Protei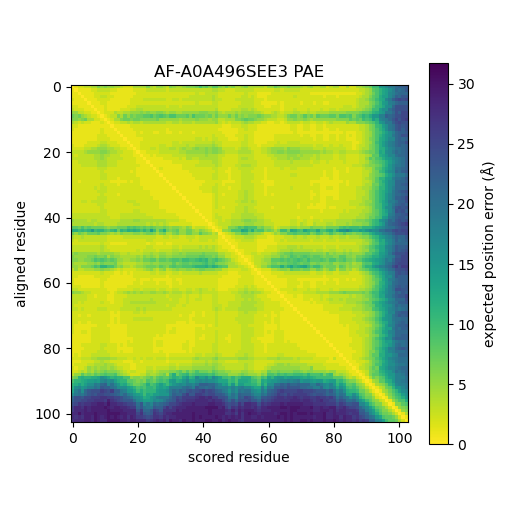n AF-A0A496SEE3-F1 (afdb_monomer)

Radius of gyration: 16.01 Å; Cα contacts (8 Å, |Δi|>4): 148; chains: 1; bounding box: 30×33×59 Å

Structure (mmCIF, N/CA/C/O backbone):
data_AF-A0A496SEE3-F1
#
_entry.id   AF-A0A496SEE3-F1
#
loop_
_atom_site.group_PDB
_atom_site.id
_atom_site.type_symbol
_atom_site.label_atom_id
_atom_site.label_alt_id
_atom_site.label_comp_id
_atom_site.label_asym_id
_atom_site.label_entity_id
_atom_site.label_seq_id
_atom_site.pdbx_PDB_ins_code
_atom_site.Cartn_x
_atom_site.Cartn_y
_atom_site.Cartn_z
_atom_site.occupancy
_atom_site.B_iso_or_equiv
_atom_site.auth_seq_id
_atom_site.auth_comp_id
_atom_site.auth_asym_id
_atom_site.auth_atom_id
_atom_site.pdbx_PDB_model_num
ATOM 1 N N . MET A 1 1 ? 10.789 -4.575 -0.678 1.00 94.12 1 MET A N 1
ATOM 2 C CA . MET A 1 1 ? 10.338 -3.196 -0.958 1.00 94.12 1 MET A CA 1
ATOM 3 C C . MET A 1 1 ? 9.890 -2.642 0.372 1.00 94.12 1 MET A C 1
ATOM 5 O O . MET A 1 1 ? 9.502 -3.423 1.236 1.00 94.12 1 MET A O 1
ATOM 9 N N . ARG A 1 2 ? 9.992 -1.334 0.580 1.00 96.50 2 ARG A N 1
ATOM 10 C CA . ARG A 1 2 ? 9.563 -0.688 1.822 1.00 96.50 2 ARG A CA 1
ATOM 11 C C . ARG A 1 2 ? 8.631 0.469 1.529 1.00 96.50 2 ARG A C 1
ATOM 13 O O . ARG A 1 2 ? 8.783 1.143 0.514 1.00 96.50 2 ARG A O 1
ATOM 20 N N . ILE A 1 3 ? 7.709 0.705 2.456 1.00 97.19 3 ILE A N 1
ATOM 21 C CA . ILE A 1 3 ? 6.911 1.926 2.504 1.00 97.19 3 ILE A CA 1
ATOM 22 C C . ILE A 1 3 ? 7.745 2.976 3.236 1.00 97.19 3 ILE A C 1
ATOM 24 O O . ILE A 1 3 ? 8.091 2.804 4.404 1.00 97.19 3 ILE A O 1
ATOM 28 N N . LEU A 1 4 ? 8.110 4.035 2.525 1.00 96.19 4 LEU A N 1
ATOM 29 C CA . LEU A 1 4 ? 8.913 5.138 3.041 1.00 96.19 4 LEU A CA 1
ATOM 30 C C . LEU A 1 4 ? 8.048 6.147 3.794 1.00 96.19 4 LEU A C 1
ATOM 32 O O . LEU A 1 4 ? 8.448 6.662 4.834 1.00 96.19 4 LEU A O 1
ATOM 36 N N . GLU A 1 5 ? 6.859 6.417 3.265 1.00 95.75 5 GLU A N 1
ATOM 37 C CA . GLU A 1 5 ? 5.976 7.466 3.756 1.00 95.75 5 GLU A CA 1
ATOM 38 C C . GLU A 1 5 ? 4.515 7.121 3.447 1.00 95.75 5 GLU A C 1
ATOM 40 O O . GLU A 1 5 ? 4.216 6.406 2.486 1.00 95.75 5 GLU A O 1
ATOM 45 N N . VAL A 1 6 ? 3.606 7.645 4.269 1.00 97.19 6 VAL A N 1
ATOM 46 C CA . VAL A 1 6 ? 2.163 7.601 4.033 1.00 97.19 6 VAL A CA 1
ATOM 47 C C . VAL A 1 6 ? 1.653 9.035 3.970 1.00 97.19 6 VAL A C 1
ATOM 49 O O . VAL A 1 6 ? 1.877 9.795 4.910 1.00 97.19 6 VAL A O 1
ATOM 52 N N . LYS A 1 7 ? 0.985 9.405 2.876 1.00 95.75 7 LYS A N 1
ATOM 53 C CA . LYS A 1 7 ? 0.382 10.732 2.692 1.00 95.75 7 LYS A CA 1
ATOM 54 C C . LYS A 1 7 ? -1.121 10.613 2.518 1.00 95.75 7 LYS A C 1
ATOM 56 O O . LYS A 1 7 ? -1.589 9.916 1.622 1.00 95.75 7 LYS A O 1
ATOM 61 N N . GLU A 1 8 ? -1.869 11.324 3.345 1.00 96.06 8 GLU A N 1
ATOM 62 C CA . GLU A 1 8 ? -3.295 11.547 3.128 1.00 96.06 8 GLU A CA 1
ATOM 63 C C . GLU A 1 8 ? -3.468 12.717 2.158 1.00 96.06 8 GLU A C 1
ATOM 65 O O . GLU A 1 8 ? -2.878 13.784 2.333 1.00 96.06 8 GLU A O 1
ATOM 70 N N . MET A 1 9 ? -4.246 12.494 1.107 1.00 92.88 9 MET A N 1
ATOM 71 C CA . MET A 1 9 ? -4.624 13.513 0.132 1.00 92.88 9 MET A CA 1
ATOM 72 C C . MET A 1 9 ? -6.089 13.905 0.372 1.00 92.88 9 MET A C 1
ATOM 74 O O . MET A 1 9 ? -6.626 13.665 1.445 1.00 92.88 9 MET A O 1
ATOM 78 N N . TRP A 1 10 ? -6.770 14.506 -0.610 1.00 89.00 10 TRP A N 1
ATOM 79 C CA . TRP A 1 10 ? -8.170 14.917 -0.429 1.00 89.00 10 TRP A CA 1
ATOM 80 C C . TRP A 1 10 ? -9.124 13.722 -0.273 1.00 89.00 10 TRP A C 1
ATOM 82 O O . TRP A 1 10 ? -9.981 13.735 0.605 1.00 89.00 10 TRP A O 1
ATOM 92 N N . ILE A 1 11 ? -9.006 12.698 -1.126 1.00 89.44 11 ILE A N 1
ATOM 93 C CA . ILE A 1 11 ? -9.948 11.556 -1.167 1.00 89.44 11 ILE A CA 1
ATOM 94 C C . ILE A 1 11 ? -9.263 10.185 -1.115 1.00 89.44 11 ILE A C 1
ATOM 96 O O . ILE A 1 11 ? -9.924 9.161 -1.249 1.00 89.44 11 ILE A O 1
ATOM 100 N N . HIS A 1 12 ? -7.941 10.150 -0.975 1.00 95.25 12 HIS A N 1
ATOM 101 C CA . HIS A 1 12 ? -7.155 8.923 -1.058 1.00 95.25 12 HIS A CA 1
ATOM 102 C C . HIS A 1 12 ? -5.921 8.997 -0.165 1.00 95.25 12 HIS A C 1
ATOM 104 O O . HIS A 1 12 ? -5.430 10.081 0.158 1.00 95.25 12 HIS A O 1
ATOM 110 N N . THR A 1 13 ? -5.390 7.832 0.183 1.00 97.19 13 THR A N 1
ATOM 111 C CA . THR A 1 13 ? -4.134 7.687 0.913 1.00 97.19 13 THR A CA 1
ATOM 112 C C . THR A 1 13 ? -3.071 7.084 0.000 1.00 97.19 13 THR A C 1
ATOM 114 O O . THR A 1 13 ? -3.296 6.076 -0.667 1.00 97.19 13 THR A O 1
ATOM 117 N N . HIS A 1 14 ? -1.894 7.703 -0.036 1.00 97.44 14 HIS A N 1
ATOM 118 C CA . HIS A 1 14 ? -0.731 7.241 -0.787 1.00 97.44 14 HIS A CA 1
ATOM 119 C C . HIS A 1 14 ? 0.268 6.563 0.141 1.00 97.44 14 HIS A C 1
ATOM 121 O O . HIS A 1 14 ? 0.742 7.177 1.095 1.00 97.44 14 HIS A O 1
ATOM 127 N N . PHE A 1 15 ? 0.660 5.337 -0.193 1.00 97.44 15 PHE A N 1
ATOM 128 C CA . PHE A 1 15 ? 1.817 4.665 0.388 1.00 97.44 15 PHE A CA 1
ATOM 129 C C . PHE A 1 15 ? 2.981 4.783 -0.599 1.00 97.44 15 PHE A C 1
ATOM 131 O O . PHE A 1 15 ? 2.970 4.170 -1.669 1.00 97.44 15 PHE A O 1
ATOM 138 N N . ILE A 1 16 ? 3.969 5.607 -0.258 1.00 96.50 16 ILE A N 1
ATOM 139 C CA . ILE A 1 16 ? 5.136 5.879 -1.103 1.00 96.50 16 ILE A CA 1
ATOM 140 C C . ILE A 1 16 ? 6.170 4.784 -0.857 1.00 96.50 16 ILE A C 1
ATOM 142 O O . ILE A 1 16 ? 6.551 4.547 0.290 1.00 96.50 16 ILE A O 1
ATOM 146 N N . THR A 1 17 ? 6.631 4.121 -1.918 1.00 96.81 17 THR A N 1
ATOM 147 C CA . THR A 1 17 ? 7.575 2.999 -1.809 1.00 96.81 17 THR A CA 1
ATOM 148 C C . THR A 1 17 ? 8.963 3.333 -2.348 1.00 96.81 17 THR A C 1
ATOM 150 O O . THR A 1 17 ? 9.140 4.305 -3.076 1.00 96.81 17 THR A O 1
ATOM 153 N N . ASP A 1 18 ? 9.958 2.509 -2.010 1.00 95.38 18 ASP A N 1
ATOM 154 C CA . ASP A 1 18 ? 11.296 2.563 -2.613 1.00 95.38 18 ASP A CA 1
ATOM 155 C C . ASP A 1 18 ? 11.437 1.738 -3.907 1.00 95.38 18 ASP A C 1
ATOM 157 O O . ASP A 1 18 ? 12.550 1.582 -4.400 1.00 95.38 18 ASP A O 1
ATOM 161 N N . CYS A 1 19 ? 10.347 1.200 -4.467 1.00 94.50 19 CYS A N 1
ATOM 162 C CA . CYS A 1 19 ? 10.407 0.389 -5.682 1.00 94.50 19 CYS A CA 1
ATOM 163 C C . CYS A 1 19 ? 10.400 1.251 -6.942 1.00 94.50 19 CYS A C 1
ATOM 165 O O . CYS A 1 19 ? 9.446 1.982 -7.184 1.00 94.50 19 CYS A O 1
ATOM 167 N N . GLU A 1 20 ? 11.442 1.118 -7.764 1.00 91.00 20 GLU A N 1
ATOM 168 C CA . GLU A 1 20 ? 11.631 1.941 -8.965 1.00 91.00 20 GLU A CA 1
ATOM 169 C C . GLU A 1 20 ? 10.648 1.595 -10.085 1.00 91.00 20 GLU A C 1
ATOM 171 O O . GLU A 1 20 ? 10.274 2.459 -10.871 1.00 91.00 20 GLU A O 1
ATOM 176 N N . LYS A 1 21 ? 10.246 0.325 -10.178 1.00 88.81 21 LYS A N 1
ATOM 177 C CA . LYS A 1 21 ? 9.275 -0.146 -11.163 1.00 88.81 21 LYS A CA 1
ATOM 178 C C . LYS A 1 21 ? 8.594 -1.400 -10.657 1.00 88.81 21 LYS A C 1
ATOM 180 O O . LYS A 1 21 ? 9.273 -2.357 -10.307 1.00 88.81 21 LYS A O 1
ATOM 185 N N . LEU A 1 22 ? 7.270 -1.438 -10.692 1.00 91.50 22 LEU A N 1
ATOM 186 C CA . LEU A 1 22 ? 6.506 -2.590 -10.228 1.00 91.50 22 LEU A CA 1
ATOM 187 C C . LEU A 1 22 ? 5.951 -3.374 -11.433 1.00 91.50 22 LEU A C 1
ATOM 189 O O . LEU A 1 22 ? 5.146 -2.827 -12.180 1.00 91.50 22 LEU A O 1
ATOM 193 N N . PRO A 1 23 ? 6.381 -4.624 -11.689 1.00 91.69 23 PRO A N 1
ATOM 194 C CA . PRO A 1 23 ? 5.809 -5.442 -12.757 1.00 91.69 23 PRO A CA 1
ATOM 195 C C . PRO A 1 23 ? 4.383 -5.885 -12.405 1.00 91.69 23 PRO A C 1
ATOM 197 O O . PRO A 1 23 ? 4.014 -5.925 -11.230 1.00 91.69 23 PRO A O 1
ATOM 200 N N . ALA A 1 24 ? 3.606 -6.284 -13.416 1.00 91.75 24 ALA A N 1
ATOM 201 C CA . ALA A 1 24 ? 2.204 -6.686 -13.255 1.00 91.75 24 ALA A CA 1
ATOM 202 C C . ALA A 1 24 ? 2.006 -7.806 -12.216 1.00 91.75 24 ALA A C 1
ATOM 204 O O . ALA A 1 24 ? 1.063 -7.763 -11.436 1.00 91.75 24 ALA A O 1
ATOM 205 N N . GLU A 1 25 ? 2.929 -8.768 -12.141 1.00 91.62 25 GLU A N 1
ATOM 206 C CA . GLU A 1 25 ? 2.908 -9.817 -11.111 1.00 91.62 25 GLU A CA 1
ATOM 207 C C . GLU A 1 25 ? 3.027 -9.237 -9.690 1.00 91.62 25 GLU A C 1
ATOM 209 O O . GLU A 1 25 ? 2.322 -9.658 -8.776 1.00 91.62 25 GLU A O 1
ATOM 214 N N . GLY A 1 26 ? 3.883 -8.226 -9.507 1.00 93.50 26 GLY A N 1
ATOM 215 C CA . GLY A 1 26 ? 4.032 -7.520 -8.237 1.00 93.50 26 GLY A CA 1
ATOM 216 C C . GLY A 1 26 ? 2.784 -6.719 -7.872 1.00 93.50 26 GLY A C 1
ATOM 217 O O . GLY A 1 26 ? 2.361 -6.760 -6.720 1.00 93.50 26 GLY A O 1
ATOM 218 N N . MET A 1 27 ? 2.167 -6.047 -8.850 1.00 95.31 27 MET A N 1
ATOM 219 C CA . MET A 1 27 ? 0.882 -5.356 -8.671 1.00 95.31 27 MET A CA 1
ATOM 220 C C . MET A 1 27 ? -0.203 -6.337 -8.217 1.00 95.31 27 MET A C 1
ATOM 222 O O . MET A 1 27 ? -0.800 -6.145 -7.161 1.00 95.31 27 MET A O 1
ATOM 226 N N . HIS A 1 28 ? -0.362 -7.446 -8.943 1.00 94.81 28 HIS A N 1
ATOM 227 C CA . HIS A 1 28 ? -1.357 -8.470 -8.642 1.00 94.81 28 HIS A CA 1
ATOM 228 C C . HIS A 1 28 ? -1.143 -9.123 -7.269 1.00 94.81 28 HIS A C 1
ATOM 230 O O . HIS A 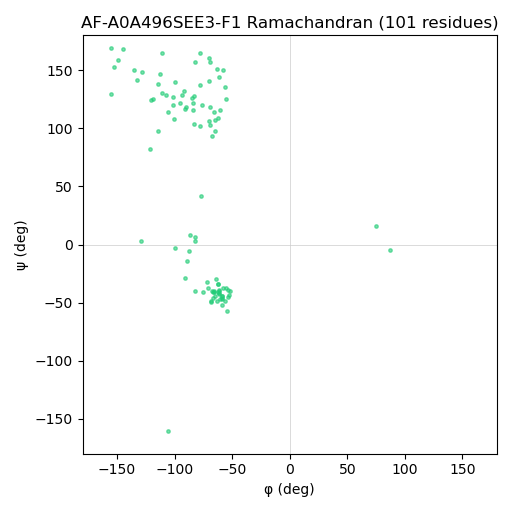1 28 ? -2.106 -9.378 -6.542 1.00 94.81 28 HIS A O 1
ATOM 236 N N . ARG A 1 29 ? 0.117 -9.365 -6.878 1.00 95.38 29 ARG A N 1
ATOM 237 C CA . ARG A 1 29 ? 0.466 -9.866 -5.539 1.00 95.38 29 ARG A CA 1
ATOM 238 C C . ARG A 1 29 ? 0.030 -8.889 -4.447 1.00 95.38 29 ARG A C 1
ATOM 240 O O . ARG A 1 29 ? -0.461 -9.330 -3.409 1.00 95.38 29 ARG A O 1
ATOM 247 N N . ILE A 1 30 ? 0.225 -7.587 -4.658 1.00 96.56 30 ILE A N 1
ATOM 248 C CA . ILE A 1 30 ? -0.179 -6.563 -3.690 1.00 96.56 30 ILE A CA 1
ATOM 249 C C . ILE A 1 30 ? -1.702 -6.483 -3.601 1.00 96.56 30 ILE A C 1
ATOM 251 O O . ILE A 1 30 ? -2.234 -6.566 -2.497 1.00 96.56 30 ILE A O 1
ATOM 255 N N . GLU A 1 31 ? -2.389 -6.390 -4.742 1.00 96.06 31 GLU A N 1
ATOM 256 C CA . GLU A 1 31 ? -3.855 -6.357 -4.835 1.00 96.06 31 GLU A CA 1
ATOM 257 C C . GLU A 1 31 ? -4.491 -7.553 -4.127 1.00 96.06 31 GLU A C 1
ATOM 259 O O . GLU A 1 31 ? -5.236 -7.382 -3.163 1.00 96.06 31 GLU A O 1
ATOM 264 N N . SER A 1 32 ? -4.111 -8.765 -4.533 1.00 95.31 32 SER A N 1
ATOM 265 C CA . SER A 1 32 ? -4.661 -10.006 -3.977 1.00 95.31 32 SER A CA 1
ATOM 266 C C . SER A 1 32 ? -4.337 -10.179 -2.492 1.00 95.31 32 SER A C 1
ATOM 268 O O . SER A 1 32 ? -5.097 -10.804 -1.755 1.00 95.31 32 SER A O 1
ATOM 270 N N . GLY A 1 33 ? -3.198 -9.642 -2.040 1.00 95.62 33 GLY A N 1
ATOM 271 C CA . GLY A 1 33 ? -2.785 -9.706 -0.642 1.00 95.62 33 GLY A CA 1
ATOM 272 C C . GLY A 1 33 ? -3.565 -8.751 0.260 1.00 95.62 33 GLY A C 1
ATOM 273 O O . GLY A 1 33 ? -3.913 -9.120 1.382 1.00 95.62 33 GLY A O 1
ATOM 274 N N . ILE A 1 34 ? -3.837 -7.528 -0.205 1.00 95.81 34 ILE A N 1
ATOM 275 C CA . ILE A 1 34 ? -4.455 -6.490 0.629 1.00 95.81 34 ILE A CA 1
ATOM 276 C C . ILE A 1 34 ? -5.982 -6.488 0.546 1.00 95.81 34 ILE A C 1
ATOM 278 O O . ILE A 1 34 ? -6.639 -6.138 1.524 1.00 95.81 34 ILE A O 1
ATOM 282 N N . GLU A 1 35 ? -6.568 -6.920 -0.572 1.00 95.12 35 GLU A N 1
ATOM 283 C CA . GLU A 1 35 ? -8.019 -6.898 -0.777 1.00 95.12 35 GLU A CA 1
ATOM 284 C C . GLU A 1 35 ? -8.814 -7.607 0.344 1.00 95.12 35 GLU A C 1
ATOM 286 O O . GLU A 1 35 ? -9.772 -7.013 0.852 1.00 95.12 35 GLU A O 1
ATOM 291 N N . PRO A 1 36 ? -8.432 -8.809 0.829 1.00 94.69 36 PRO A N 1
ATOM 292 C CA . PRO A 1 36 ? -9.142 -9.452 1.936 1.00 94.69 36 PRO A CA 1
ATOM 293 C C . PRO A 1 36 ? -9.099 -8.638 3.237 1.00 94.69 36 PRO A C 1
ATOM 295 O O . PRO A 1 36 ? -10.064 -8.643 4.004 1.00 94.69 36 PRO A O 1
ATOM 298 N N . VAL A 1 37 ? -7.994 -7.924 3.481 1.00 94.69 37 VAL A N 1
ATOM 299 C CA . VAL A 1 37 ? -7.816 -7.054 4.653 1.00 94.69 37 VAL A CA 1
ATOM 300 C C . VAL A 1 37 ? -8.752 -5.854 4.551 1.00 94.69 37 VAL A C 1
ATOM 302 O O . VAL A 1 37 ? -9.502 -5.586 5.488 1.00 94.69 37 VAL A O 1
ATOM 305 N N . LEU A 1 38 ? -8.778 -5.181 3.396 1.00 94.81 38 LEU A N 1
ATOM 306 C CA . LEU A 1 38 ? -9.668 -4.041 3.152 1.00 94.81 38 LEU A CA 1
ATOM 307 C C . LEU A 1 38 ? -11.138 -4.436 3.327 1.00 94.81 38 LEU A C 1
ATOM 309 O O . LEU A 1 38 ? -11.867 -3.772 4.064 1.00 94.81 38 LEU A O 1
ATOM 313 N N . ARG A 1 39 ? -11.552 -5.573 2.749 1.00 93.56 39 ARG A N 1
ATOM 314 C CA . ARG A 1 39 ? -12.918 -6.100 2.894 1.00 93.56 39 ARG A CA 1
ATOM 315 C C . ARG A 1 39 ? -13.283 -6.363 4.355 1.00 93.56 39 ARG A C 1
ATOM 317 O O . ARG A 1 39 ? -14.372 -5.991 4.786 1.00 93.56 39 ARG A O 1
ATOM 324 N N . LYS A 1 40 ? -12.380 -6.967 5.136 1.00 94.38 40 LYS A N 1
ATOM 325 C CA . LYS A 1 40 ? -12.594 -7.224 6.572 1.00 94.38 40 LYS A CA 1
ATOM 326 C C . LYS A 1 40 ? -12.757 -5.929 7.376 1.00 94.38 40 LYS A C 1
ATOM 328 O O . LYS A 1 40 ? -13.521 -5.904 8.336 1.00 94.38 40 LYS A O 1
ATOM 333 N N . LEU A 1 41 ? -12.065 -4.866 6.972 1.00 92.88 41 LEU A N 1
ATOM 334 C CA . LEU A 1 41 ? -12.138 -3.536 7.581 1.00 92.88 41 LEU A CA 1
ATOM 335 C C . LEU A 1 41 ? -13.331 -2.701 7.077 1.00 92.88 41 LEU A C 1
ATOM 337 O O . LEU A 1 41 ? -13.472 -1.546 7.472 1.00 92.88 41 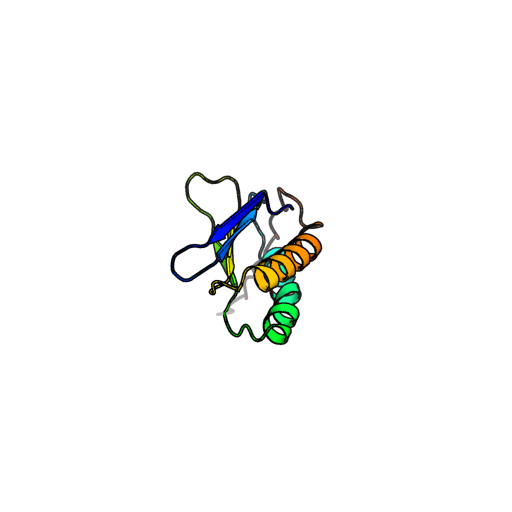LEU A O 1
ATOM 341 N N . GLY A 1 42 ? -14.193 -3.260 6.218 1.00 92.31 42 GLY A N 1
ATOM 342 C CA . GLY A 1 42 ? -15.355 -2.561 5.658 1.00 92.31 42 GLY A CA 1
ATOM 343 C C . GLY A 1 42 ? -15.008 -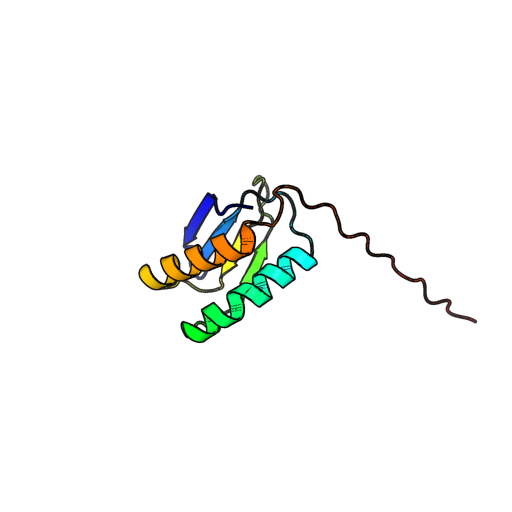1.534 4.575 1.00 92.31 42 GLY A C 1
ATOM 344 O O . GLY A 1 42 ? -15.833 -0.682 4.249 1.00 92.31 42 GLY A O 1
ATOM 345 N N . ILE A 1 43 ? -13.800 -1.597 4.013 1.00 91.19 43 ILE A N 1
ATOM 346 C CA . ILE A 1 43 ? -13.345 -0.718 2.934 1.00 91.19 43 ILE A CA 1
ATOM 347 C C . ILE A 1 43 ? -13.694 -1.374 1.595 1.00 91.19 43 ILE A C 1
ATOM 349 O O . ILE A 1 43 ? -13.215 -2.462 1.284 1.00 91.19 43 ILE A O 1
ATOM 353 N N . VAL A 1 44 ? -14.533 -0.699 0.804 1.00 82.81 44 VAL A N 1
ATOM 354 C CA . VAL A 1 44 ? -15.042 -1.181 -0.501 1.00 82.81 44 VAL A CA 1
ATOM 355 C C . VAL A 1 44 ? -14.279 -0.564 -1.687 1.00 82.81 44 VAL A C 1
ATOM 357 O O . VAL A 1 44 ? -14.543 -0.873 -2.843 1.00 82.81 44 VAL A O 1
ATOM 360 N N . TYR A 1 45 ? -13.338 0.334 -1.407 1.00 79.62 45 TYR A N 1
ATOM 361 C CA . TYR A 1 45 ? -12.618 1.106 -2.415 1.00 79.62 45 TYR A CA 1
ATOM 362 C C . TYR A 1 45 ? -11.448 0.337 -3.034 1.00 79.62 45 TYR A C 1
ATOM 364 O O . TYR A 1 45 ? -10.909 -0.593 -2.429 1.00 79.62 45 TYR A O 1
ATOM 372 N N . GLY A 1 46 ? -11.059 0.748 -4.243 1.00 83.62 46 GLY A N 1
ATOM 373 C CA . GLY A 1 46 ? -9.981 0.129 -5.000 1.00 83.62 46 GLY A CA 1
ATOM 374 C C . GLY A 1 46 ? -8.589 0.527 -4.516 1.00 83.62 46 GLY A C 1
ATOM 375 O O . GLY A 1 46 ? -8.398 1.519 -3.801 1.00 83.62 46 GLY A O 1
ATOM 376 N N . ILE A 1 47 ? -7.604 -0.254 -4.957 1.00 94.56 47 ILE A N 1
ATOM 377 C CA . ILE A 1 47 ? -6.203 0.152 -4.945 1.00 94.56 47 ILE A CA 1
ATOM 378 C C . ILE A 1 47 ? -5.737 0.316 -6.388 1.00 94.56 47 ILE A C 1
ATOM 380 O O . ILE A 1 47 ? -6.170 -0.427 -7.266 1.00 94.56 47 ILE A O 1
ATOM 384 N N . HIS A 1 48 ? -4.834 1.254 -6.634 1.00 95.06 48 HIS A N 1
ATOM 385 C CA . HIS A 1 48 ? -4.136 1.344 -7.911 1.00 95.06 48 HIS A CA 1
ATOM 386 C C . HIS A 1 48 ? -2.694 1.806 -7.707 1.00 95.06 48 HIS A C 1
ATOM 388 O O . HIS A 1 48 ? -2.305 2.247 -6.625 1.00 95.06 48 HIS A O 1
ATOM 394 N N . PHE A 1 49 ? -1.881 1.705 -8.754 1.00 96.06 49 PHE A N 1
ATOM 395 C CA . PHE A 1 49 ? -0.456 2.024 -8.701 1.00 96.06 49 PHE A CA 1
ATOM 396 C C . PHE A 1 49 ? -0.156 3.229 -9.580 1.00 96.06 49 PHE A C 1
ATOM 398 O O . PHE A 1 49 ? -0.679 3.335 -10.691 1.00 96.06 49 PHE A O 1
ATOM 405 N N . ARG A 1 50 ? 0.687 4.143 -9.095 1.00 94.31 50 ARG A N 1
ATOM 406 C CA . ARG A 1 50 ? 1.125 5.310 -9.870 1.00 94.31 50 ARG A CA 1
ATOM 407 C C . ARG A 1 50 ? 2.627 5.509 -9.802 1.00 94.31 50 ARG A C 1
ATOM 409 O O . ARG A 1 50 ? 3.236 5.363 -8.745 1.00 94.31 50 ARG A O 1
ATOM 416 N N . GLU A 1 51 ? 3.185 5.909 -10.934 1.00 92.31 51 GLU A N 1
ATOM 417 C CA . GLU A 1 51 ? 4.491 6.557 -11.027 1.00 92.31 51 GLU A CA 1
ATOM 418 C C . GLU A 1 51 ? 4.268 8.071 -10.947 1.00 92.31 51 GLU A C 1
ATOM 420 O O . GLU A 1 51 ? 3.388 8.600 -11.628 1.00 92.31 51 GLU A O 1
ATOM 425 N N . GLU A 1 52 ? 5.041 8.768 -10.115 1.00 88.50 52 GLU A N 1
ATOM 426 C CA . GLU A 1 52 ? 4.984 10.228 -10.018 1.00 88.50 52 GLU A CA 1
ATOM 427 C C . GLU A 1 52 ? 6.236 10.842 -10.664 1.00 88.50 52 GLU A C 1
ATOM 429 O O . GLU A 1 52 ? 7.356 10.450 -10.315 1.00 88.50 52 GLU A O 1
ATOM 434 N N . PRO A 1 53 ? 6.097 11.814 -11.585 1.00 85.12 53 PRO A N 1
ATOM 435 C CA . PRO A 1 53 ? 7.245 12.482 -12.182 1.00 85.12 53 PRO A CA 1
ATOM 436 C C . PRO A 1 53 ? 8.167 13.096 -11.121 1.00 85.12 53 PRO A C 1
ATOM 438 O O . PRO A 1 53 ? 7.744 13.897 -10.292 1.00 85.12 53 PRO A O 1
ATOM 441 N N . GLY A 1 54 ? 9.451 12.737 -11.167 1.00 83.31 54 GLY A N 1
ATOM 442 C CA . GLY A 1 54 ? 10.456 13.222 -10.216 1.00 83.31 54 GLY A CA 1
ATOM 443 C C . GLY A 1 54 ? 10.578 12.402 -8.929 1.00 83.31 54 GLY A C 1
ATOM 444 O O . GLY A 1 54 ? 11.503 12.649 -8.156 1.00 83.31 54 GLY A O 1
ATOM 445 N N . GLU A 1 55 ? 9.731 11.392 -8.715 1.00 85.69 55 GLU A N 1
ATOM 446 C CA . GLU A 1 55 ? 9.884 10.432 -7.620 1.00 85.69 55 GLU A CA 1
ATOM 447 C C . GLU A 1 55 ? 10.520 9.131 -8.124 1.00 85.69 55 GLU A C 1
ATOM 449 O O . GLU A 1 55 ? 10.220 8.637 -9.207 1.00 85.69 55 GLU A O 1
ATOM 454 N N . ARG A 1 56 ? 11.428 8.552 -7.330 1.00 79.81 56 ARG A N 1
ATOM 455 C CA . ARG A 1 56 ? 12.113 7.286 -7.657 1.00 79.81 56 ARG A CA 1
ATOM 456 C C . ARG A 1 56 ? 11.292 6.035 -7.314 1.00 79.81 56 ARG A C 1
ATOM 458 O O . ARG A 1 56 ? 11.834 4.938 -7.384 1.00 79.81 56 ARG A O 1
ATOM 465 N N . GLY A 1 57 ? 10.036 6.194 -6.904 1.00 90.12 57 GLY A N 1
ATOM 466 C CA . GLY A 1 57 ? 9.241 5.145 -6.276 1.00 90.12 57 GLY A CA 1
ATOM 467 C C . GLY A 1 57 ? 7.821 5.043 -6.820 1.00 90.12 57 GLY A C 1
ATOM 468 O O . GLY A 1 57 ? 7.220 6.044 -7.205 1.00 90.12 57 GLY A O 1
ATOM 469 N N . ILE A 1 58 ? 7.267 3.832 -6.790 1.00 94.69 58 ILE A N 1
ATOM 470 C CA . ILE A 1 58 ? 5.851 3.580 -7.066 1.00 94.69 58 ILE A CA 1
ATOM 471 C C . ILE A 1 58 ? 5.013 3.962 -5.845 1.00 94.69 58 ILE A C 1
ATOM 473 O O . ILE A 1 58 ? 5.352 3.632 -4.703 1.00 94.69 58 ILE A O 1
ATOM 477 N N . ARG A 1 59 ? 3.881 4.618 -6.092 1.00 96.56 59 ARG A N 1
ATOM 478 C CA . ARG A 1 59 ? 2.840 4.883 -5.100 1.00 96.56 59 ARG A CA 1
ATOM 479 C C . ARG A 1 59 ? 1.788 3.786 -5.166 1.00 96.56 59 ARG A C 1
ATOM 481 O O . ARG A 1 59 ? 1.254 3.514 -6.241 1.00 96.56 59 ARG A O 1
ATOM 488 N N . ILE A 1 60 ? 1.467 3.201 -4.018 1.00 97.31 60 ILE A N 1
ATOM 489 C CA . ILE A 1 60 ? 0.253 2.400 -3.848 1.00 97.31 60 ILE A CA 1
ATOM 490 C C . ILE A 1 60 ? -0.827 3.365 -3.369 1.00 97.31 60 ILE A C 1
ATOM 492 O O . ILE A 1 60 ? -0.691 3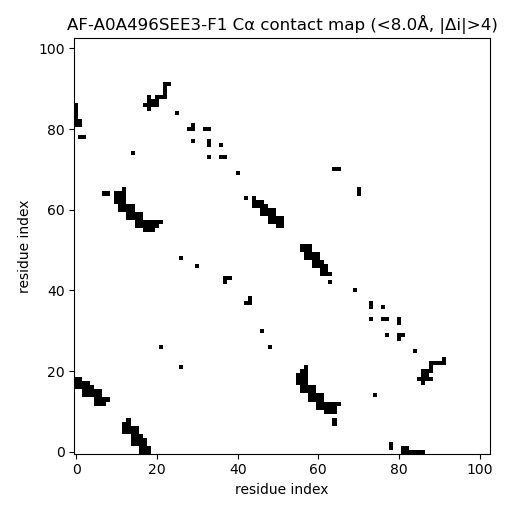.976 -2.308 1.00 97.31 60 ILE A O 1
ATOM 496 N N . VAL A 1 61 ? -1.865 3.547 -4.173 1.00 97.12 61 VAL A N 1
ATOM 497 C CA . VAL A 1 61 ? -2.963 4.470 -3.896 1.00 97.12 61 VAL A CA 1
ATOM 498 C C . VAL A 1 61 ? -4.137 3.666 -3.376 1.00 97.12 61 VAL A C 1
ATOM 500 O O . VAL A 1 61 ? -4.641 2.795 -4.076 1.00 97.12 61 VAL A O 1
ATOM 503 N N . LEU A 1 62 ? -4.567 3.968 -2.157 1.00 97.19 62 LEU A N 1
ATOM 504 C CA . LEU A 1 62 ? -5.824 3.496 -1.598 1.00 97.19 62 LEU A CA 1
ATOM 505 C C . LEU A 1 62 ? -6.878 4.577 -1.823 1.00 97.19 62 LEU A C 1
ATOM 507 O O . LEU A 1 62 ? -6.710 5.702 -1.354 1.00 97.19 62 LEU A O 1
ATOM 511 N N . GLU A 1 63 ? -7.968 4.248 -2.509 1.00 95.00 63 GLU A N 1
ATOM 512 C CA . GLU A 1 63 ? -9.043 5.193 -2.846 1.00 95.00 63 GLU A CA 1
ATOM 513 C C . GLU A 1 63 ? -9.977 5.494 -1.659 1.00 95.00 63 GLU A C 1
ATOM 515 O O . GLU A 1 63 ? -11.195 5.552 -1.792 1.00 95.00 63 GLU A O 1
ATOM 520 N N . CYS A 1 64 ? -9.408 5.666 -0.467 1.00 93.00 64 CYS A N 1
ATOM 521 C CA . CYS A 1 64 ? -10.098 6.157 0.716 1.00 93.00 64 CYS A CA 1
ATOM 522 C C . CYS A 1 64 ? -9.106 6.802 1.692 1.00 93.00 64 CYS A C 1
ATOM 524 O O . CYS A 1 64 ? -7.894 6.658 1.536 1.00 93.00 64 CYS A O 1
ATOM 526 N N . ILE A 1 65 ? -9.633 7.487 2.711 1.00 94.12 65 ILE A N 1
ATOM 527 C CA . ILE A 1 65 ? -8.866 7.981 3.863 1.00 94.12 65 ILE A CA 1
ATOM 528 C C . ILE A 1 65 ? -9.371 7.233 5.101 1.00 94.12 65 ILE A C 1
ATOM 530 O O . ILE A 1 65 ? -10.435 7.573 5.628 1.00 94.12 65 ILE A O 1
ATOM 534 N N . PRO A 1 66 ? -8.682 6.165 5.537 1.00 93.12 66 PRO A N 1
ATOM 535 C CA . PRO A 1 66 ? -9.095 5.399 6.705 1.00 93.12 66 PRO A CA 1
ATOM 536 C C . PRO A 1 66 ? -8.919 6.199 8.000 1.00 93.12 66 PRO A C 1
ATOM 538 O O . PRO A 1 66 ? -8.052 7.065 8.097 1.00 93.12 66 PRO A O 1
ATOM 541 N N . PHE A 1 67 ? -9.668 5.839 9.046 1.00 94.88 67 PHE A N 1
ATOM 542 C CA . PHE A 1 67 ? -9.364 6.323 10.394 1.00 94.88 67 PHE A CA 1
ATOM 543 C C . PHE A 1 67 ? -7.933 5.931 10.806 1.00 94.88 67 PHE A C 1
ATOM 545 O O . PHE A 1 67 ? -7.471 4.859 10.408 1.00 94.88 67 PHE A O 1
ATOM 552 N N . PRO A 1 68 ? -7.248 6.716 11.659 1.00 95.00 68 PRO A N 1
ATOM 553 C CA . PRO A 1 68 ? -5.830 6.508 11.962 1.00 95.00 68 PRO A CA 1
ATOM 554 C C . PRO A 1 68 ? -5.451 5.085 12.397 1.00 95.00 68 PRO A C 1
ATOM 556 O O . PRO A 1 68 ? -4.427 4.564 11.965 1.00 95.00 68 PRO A O 1
ATOM 559 N N . GLU A 1 69 ? -6.270 4.422 13.218 1.00 95.75 69 GLU A N 1
ATOM 560 C CA . GLU A 1 69 ? -5.982 3.045 13.651 1.00 95.75 69 GLU A CA 1
ATOM 561 C C . GLU A 1 69 ? -6.150 2.022 12.519 1.00 95.75 69 GLU A C 1
ATOM 563 O O . GLU A 1 69 ? -5.332 1.115 12.373 1.00 95.75 69 GLU A O 1
ATOM 568 N N . VAL A 1 70 ? -7.148 2.223 11.655 1.00 95.69 70 VAL A N 1
ATOM 569 C CA . VAL A 1 70 ? -7.360 1.406 10.452 1.00 95.69 70 VAL A CA 1
ATOM 570 C C . VAL A 1 70 ? -6.203 1.610 9.472 1.00 95.69 70 VAL A C 1
ATOM 572 O O . VAL A 1 70 ? -5.686 0.651 8.905 1.00 95.69 70 VAL A O 1
ATOM 575 N N . LEU A 1 71 ? -5.734 2.852 9.315 1.00 96.38 71 LEU A N 1
ATOM 576 C CA . LEU A 1 71 ? -4.597 3.173 8.458 1.00 96.38 71 LEU A CA 1
ATOM 577 C C . LEU A 1 71 ? -3.307 2.493 8.940 1.00 96.38 71 LEU A C 1
ATOM 579 O O . LEU A 1 71 ? -2.552 1.960 8.124 1.00 96.38 71 LEU A O 1
ATOM 583 N N . LYS A 1 72 ? -3.060 2.459 10.256 1.00 96.69 72 LYS A N 1
ATOM 584 C CA . LYS A 1 72 ? -1.925 1.719 10.835 1.00 96.69 72 LYS A CA 1
ATOM 585 C C . LYS A 1 72 ? -2.012 0.222 10.539 1.00 96.69 72 LYS A C 1
ATOM 587 O O . LYS A 1 72 ? -0.996 -0.383 10.198 1.00 96.69 72 LYS A O 1
ATOM 592 N N . GLU A 1 73 ? -3.200 -0.371 10.651 1.00 96.75 73 GLU A N 1
ATOM 593 C CA . GLU A 1 73 ? -3.416 -1.788 10.342 1.00 96.75 73 GLU A CA 1
ATOM 594 C C . GLU A 1 73 ? -3.145 -2.085 8.860 1.00 96.75 73 GLU A C 1
ATOM 596 O O . GLU A 1 73 ? -2.356 -2.979 8.545 1.00 96.75 73 GLU A O 1
ATOM 601 N N . ILE A 1 74 ? -3.701 -1.280 7.951 1.00 96.81 74 ILE A N 1
ATOM 602 C CA . ILE A 1 74 ? -3.466 -1.405 6.504 1.00 96.81 74 ILE A CA 1
ATOM 603 C C . ILE A 1 74 ? -1.980 -1.275 6.182 1.00 96.81 74 ILE A C 1
ATOM 605 O O . ILE A 1 74 ? -1.438 -2.103 5.452 1.00 96.81 74 ILE A O 1
ATOM 609 N N . ARG A 1 75 ? -1.304 -0.269 6.752 1.00 97.62 75 ARG A N 1
ATOM 610 C CA . ARG A 1 75 ? 0.133 -0.060 6.554 1.00 97.62 75 ARG A CA 1
ATOM 611 C C . ARG A 1 75 ? 0.928 -1.300 6.951 1.00 97.62 75 ARG A C 1
ATOM 613 O O . ARG A 1 75 ? 1.748 -1.755 6.162 1.00 97.62 75 ARG A O 1
ATOM 620 N N . LYS A 1 76 ? 0.664 -1.859 8.135 1.00 98.06 76 LYS A N 1
ATOM 621 C CA . LYS A 1 76 ? 1.346 -3.062 8.625 1.00 98.06 76 LYS A CA 1
ATOM 622 C C . LYS A 1 76 ? 1.152 -4.244 7.671 1.00 98.06 76 LYS A C 1
ATOM 624 O O . LYS A 1 76 ? 2.107 -4.950 7.363 1.00 98.06 76 LYS A O 1
ATOM 629 N N . HIS A 1 77 ? -0.070 -4.456 7.183 1.00 97.69 77 HIS A N 1
ATOM 630 C CA . HIS A 1 77 ? -0.347 -5.520 6.219 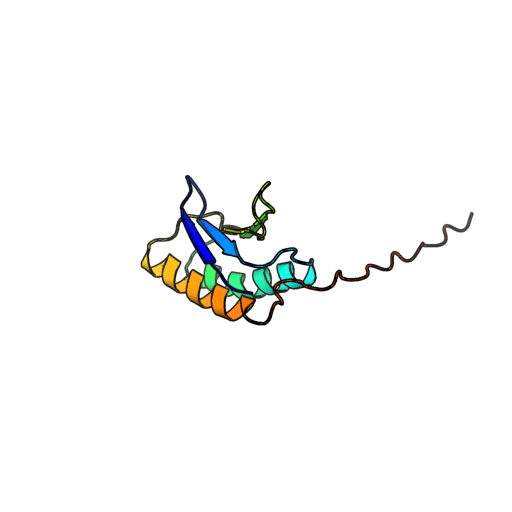1.00 97.69 77 HIS A CA 1
ATOM 631 C C . HIS A 1 77 ? 0.360 -5.293 4.883 1.00 97.69 77 HIS A C 1
ATOM 633 O O . HIS A 1 77 ? 0.962 -6.226 4.354 1.00 97.69 77 HIS A O 1
ATOM 639 N N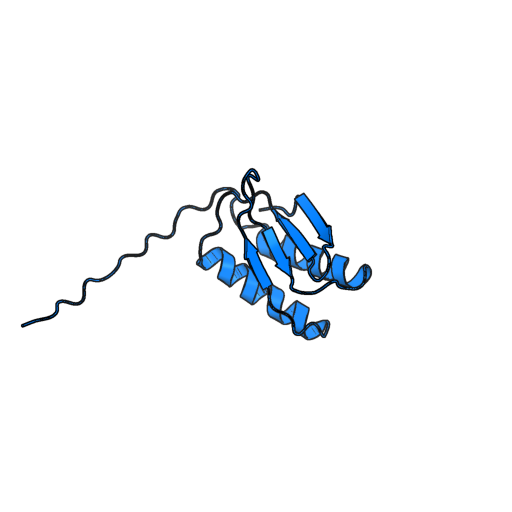 . LEU A 1 78 ? 0.336 -4.067 4.357 1.00 97.56 78 LEU A N 1
ATOM 640 C CA . LEU A 1 78 ? 1.063 -3.733 3.137 1.00 97.56 78 LEU A CA 1
ATOM 641 C C . LEU A 1 78 ? 2.565 -3.962 3.310 1.00 97.56 78 LEU A C 1
ATOM 643 O O . LEU A 1 78 ? 3.149 -4.622 2.460 1.00 97.56 78 LEU A O 1
ATOM 647 N N . GLU A 1 79 ? 3.175 -3.499 4.406 1.00 98.31 79 GLU A N 1
ATOM 648 C CA . GLU A 1 79 ? 4.596 -3.728 4.716 1.00 98.31 79 GLU A CA 1
ATOM 649 C C . GLU A 1 79 ? 4.957 -5.222 4.659 1.00 98.31 79 GLU A C 1
ATOM 651 O O . GLU A 1 79 ? 5.948 -5.590 4.024 1.00 98.31 79 GLU A O 1
ATOM 656 N N . GLU A 1 80 ? 4.115 -6.093 5.220 1.00 98.19 80 GLU A N 1
ATOM 657 C CA . GLU A 1 80 ? 4.305 -7.546 5.158 1.00 98.19 80 GLU A CA 1
ATOM 658 C C . GLU A 1 80 ? 4.152 -8.126 3.747 1.00 98.19 80 GLU A C 1
ATOM 660 O O . GLU A 1 80 ? 4.920 -9.005 3.354 1.00 98.19 80 GLU A O 1
ATOM 665 N N . ILE A 1 81 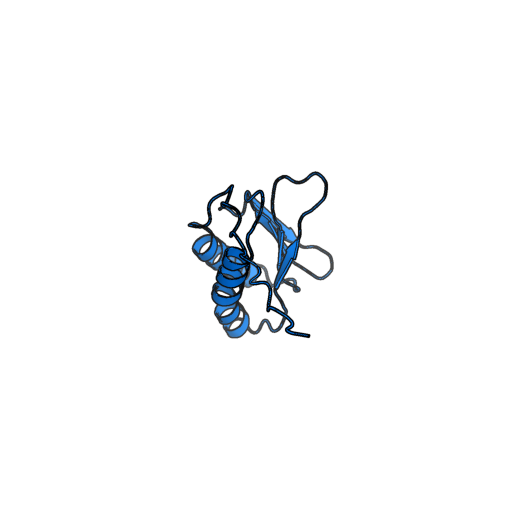? 3.188 -7.638 2.963 1.00 96.88 81 ILE A N 1
ATOM 666 C CA . ILE A 1 81 ? 2.957 -8.096 1.586 1.00 96.88 81 ILE A CA 1
ATOM 667 C C . ILE A 1 81 ? 4.141 -7.722 0.685 1.00 96.88 81 ILE A C 1
ATOM 669 O O . ILE A 1 81 ? 4.556 -8.520 -0.166 1.00 96.88 81 ILE A O 1
ATOM 673 N N . VAL A 1 82 ? 4.693 -6.519 0.880 1.00 96.88 82 VAL A N 1
ATOM 674 C CA . VAL A 1 82 ? 5.688 -5.921 -0.017 1.00 96.88 82 VAL A CA 1
ATOM 675 C C . VAL A 1 82 ? 7.137 -6.254 0.324 1.00 96.88 82 VAL A C 1
ATOM 677 O O . VAL A 1 82 ? 8.027 -6.015 -0.502 1.00 96.88 82 VAL A O 1
ATOM 680 N N . LYS A 1 83 ? 7.412 -6.792 1.517 1.00 96.12 83 LYS A N 1
ATOM 681 C CA . LYS A 1 83 ? 8.785 -6.975 2.015 1.00 96.12 83 LYS A CA 1
ATOM 682 C C . LYS A 1 83 ? 9.687 -7.755 1.051 1.00 96.12 83 LYS A C 1
ATOM 684 O O . LYS A 1 83 ? 10.819 -7.328 0.823 1.00 96.12 83 LYS A O 1
ATOM 689 N N . ASP A 1 84 ? 9.159 -8.786 0.386 1.00 93.19 84 ASP A N 1
ATOM 690 C CA . ASP A 1 84 ? 9.936 -9.644 -0.526 1.00 93.19 84 ASP A CA 1
ATOM 691 C C . ASP A 1 84 ? 9.995 -9.134 -1.975 1.00 93.19 84 ASP A C 1
ATOM 693 O O . ASP A 1 84 ? 10.679 -9.722 -2.811 1.00 93.19 84 ASP A O 1
ATOM 697 N N . ILE A 1 85 ? 9.278 -8.057 -2.310 1.00 93.69 85 ILE A N 1
ATOM 698 C CA . ILE A 1 85 ? 9.334 -7.467 -3.654 1.00 93.69 85 ILE A CA 1
ATOM 699 C C . ILE A 1 85 ? 10.651 -6.687 -3.772 1.00 93.69 85 ILE A C 1
ATOM 701 O O . ILE A 1 85 ? 10.873 -5.769 -2.988 1.00 93.69 85 ILE A O 1
ATOM 705 N N . PRO A 1 86 ? 11.563 -6.991 -4.705 1.00 92.88 86 PRO A N 1
ATOM 706 C CA . PRO A 1 86 ? 12.824 -6.256 -4.814 1.00 92.88 86 PRO A CA 1
ATOM 707 C C . PRO A 1 86 ? 12.595 -4.775 -5.162 1.00 92.88 86 PRO A C 1
ATOM 709 O O . PRO A 1 86 ? 11.647 -4.430 -5.857 1.00 92.88 86 PRO A O 1
ATOM 712 N N . VAL A 1 87 ? 13.503 -3.892 -4.726 1.00 92.50 87 VAL A N 1
ATOM 713 C CA . VAL A 1 87 ? 13.485 -2.448 -5.069 1.00 92.50 87 VAL A CA 1
ATOM 714 C C . VAL A 1 87 ? 13.543 -2.235 -6.588 1.00 92.50 87 VAL A C 1
ATOM 716 O O . VAL A 1 87 ? 12.861 -1.371 -7.130 1.00 92.50 87 VAL A O 1
ATOM 719 N N . ARG A 1 88 ? 14.317 -3.073 -7.287 1.00 89.50 88 ARG A N 1
ATOM 720 C CA . ARG A 1 88 ? 14.419 -3.111 -8.752 1.00 89.50 88 ARG A CA 1
ATOM 721 C C . ARG A 1 88 ? 14.025 -4.495 -9.270 1.00 89.50 88 ARG A C 1
ATOM 723 O O . ARG A 1 88 ? 14.906 -5.334 -9.482 1.00 89.50 88 ARG A O 1
ATOM 730 N N . PRO A 1 89 ? 12.726 -4.786 -9.427 1.00 83.06 89 PRO A N 1
ATOM 731 C CA . PRO A 1 89 ? 12.274 -6.021 -10.045 1.00 83.06 89 PRO A CA 1
ATOM 732 C C . PRO A 1 89 ? 12.768 -6.109 -11.482 1.00 83.06 89 PRO A C 1
ATOM 734 O O . PRO A 1 89 ? 12.829 -5.113 -12.207 1.00 83.06 89 PRO A O 1
ATOM 737 N N . ARG A 1 90 ? 13.107 -7.324 -11.910 1.00 78.25 90 ARG A N 1
ATOM 738 C CA . ARG A 1 90 ? 13.392 -7.565 -13.322 1.00 78.25 90 ARG A CA 1
ATOM 739 C C . ARG A 1 90 ? 12.080 -7.451 -14.107 1.00 78.25 90 ARG A C 1
ATOM 741 O O . ARG A 1 90 ? 11.053 -7.912 -13.606 1.00 78.25 90 ARG A O 1
ATOM 748 N N . PRO A 1 91 ? 12.090 -6.857 -15.309 1.00 71.12 91 PRO A N 1
ATOM 749 C CA . PRO A 1 91 ? 10.918 -6.860 -16.169 1.00 71.12 91 PRO A CA 1
ATOM 750 C C . PRO A 1 91 ? 10.455 -8.295 -16.432 1.00 71.12 91 PRO A C 1
ATOM 752 O O . PRO A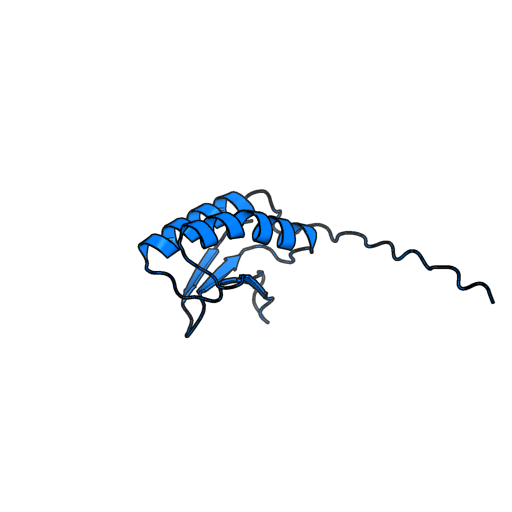 1 91 ? 11.275 -9.164 -16.730 1.00 71.12 91 PRO A O 1
ATOM 755 N N . THR A 1 92 ? 9.150 -8.539 -16.349 1.00 66.44 92 THR A N 1
ATOM 756 C CA . THR A 1 92 ? 8.559 -9.784 -16.842 1.00 66.44 92 THR A CA 1
ATOM 757 C C . THR A 1 92 ? 8.656 -9.780 -18.370 1.00 66.44 92 THR A C 1
ATOM 759 O O . THR A 1 92 ? 8.104 -8.891 -19.019 1.00 66.44 92 THR A O 1
ATOM 762 N N . GLU A 1 93 ? 9.371 -10.741 -18.962 1.00 61.09 93 GLU A N 1
ATOM 763 C CA . GLU A 1 93 ? 9.390 -10.918 -20.418 1.00 61.09 93 GLU A CA 1
ATOM 764 C C . GLU A 1 93 ? 8.021 -11.424 -20.891 1.00 61.09 93 GLU A C 1
ATOM 766 O O . GLU A 1 93 ? 7.697 -12.604 -20.760 1.00 61.09 93 GLU A O 1
ATOM 771 N N . VAL A 1 94 ? 7.204 -10.538 -21.461 1.00 58.84 94 VAL A N 1
ATOM 772 C CA . VAL A 1 94 ? 5.965 -10.941 -22.132 1.00 58.84 94 VAL A CA 1
ATOM 773 C C . VAL A 1 94 ? 6.316 -11.381 -23.552 1.00 58.84 94 VAL A C 1
ATOM 775 O O . VAL A 1 94 ? 6.570 -10.556 -24.429 1.00 58.84 94 VAL A O 1
ATOM 778 N N . ARG A 1 95 ? 6.339 -12.694 -23.798 1.00 58.84 95 ARG A N 1
ATOM 779 C CA . ARG A 1 95 ? 6.411 -13.234 -25.162 1.00 58.84 95 ARG A CA 1
ATOM 780 C C . ARG A 1 95 ? 5.026 -13.146 -25.790 1.00 58.84 95 ARG A C 1
ATOM 782 O O . ARG A 1 95 ? 4.161 -13.965 -25.499 1.00 58.84 95 ARG A O 1
ATOM 789 N N . ILE A 1 96 ? 4.818 -12.157 -26.654 1.00 60.47 96 ILE A N 1
ATOM 790 C CA . ILE A 1 96 ? 3.631 -12.109 -27.510 1.00 60.47 96 ILE A CA 1
ATOM 791 C C . ILE A 1 96 ? 3.786 -13.233 -28.539 1.00 60.47 96 ILE A C 1
ATOM 793 O O . ILE A 1 96 ? 4.619 -13.142 -29.444 1.00 60.47 96 ILE A O 1
ATOM 797 N N . ALA A 1 97 ? 3.019 -14.311 -28.389 1.00 56.94 97 ALA A N 1
ATOM 798 C CA . ALA A 1 97 ? 2.881 -15.295 -29.450 1.00 56.94 97 ALA A CA 1
ATOM 799 C C . ALA A 1 97 ? 2.162 -14.606 -30.618 1.00 56.94 97 ALA A C 1
ATOM 801 O O . ALA A 1 97 ? 1.013 -14.191 -30.484 1.00 56.94 97 ALA A O 1
ATOM 802 N N . LYS A 1 98 ? 2.853 -14.430 -31.750 1.00 48.34 98 LYS A N 1
ATOM 803 C CA . LYS A 1 98 ? 2.189 -14.063 -33.001 1.00 48.34 98 LYS A CA 1
ATOM 804 C C . LYS A 1 98 ? 1.286 -15.231 -33.379 1.00 48.34 98 LYS A C 1
ATOM 806 O O . LYS A 1 98 ? 1.781 -16.285 -33.772 1.00 48.34 98 LYS A O 1
ATOM 811 N N . GLU A 1 99 ? -0.019 -15.052 -33.234 1.00 51.94 99 GLU A N 1
ATOM 812 C CA . GLU A 1 99 ? -0.988 -15.907 -33.903 1.00 51.94 99 GLU A CA 1
ATOM 813 C C . GLU A 1 99 ? -0.756 -15.756 -35.408 1.00 51.94 99 GLU A C 1
ATOM 815 O O . GLU A 1 99 ? -0.858 -14.664 -35.971 1.00 51.94 99 GLU A O 1
ATOM 820 N N . ASN A 1 100 ? -0.345 -16.851 -36.046 1.00 51.47 100 ASN A N 1
ATOM 821 C CA . ASN A 1 100 ? -0.249 -16.936 -37.492 1.00 51.47 100 ASN A CA 1
ATOM 822 C C . ASN A 1 100 ? -1.668 -16.823 -38.053 1.00 51.47 100 ASN A C 1
ATOM 824 O O . ASN A 1 100 ? -2.397 -17.812 -38.105 1.00 51.47 100 ASN A O 1
ATOM 828 N N . ALA A 1 101 ? -2.053 -15.622 -38.478 1.00 48.34 101 ALA A N 1
ATOM 829 C CA . ALA A 1 101 ? -3.172 -15.452 -39.385 1.00 48.34 101 ALA A CA 1
ATOM 830 C C . ALA A 1 101 ? -2.764 -16.063 -40.734 1.00 48.34 101 ALA A C 1
ATOM 832 O O . ALA A 1 101 ? -2.079 -15.444 -41.545 1.00 48.34 101 ALA A O 1
ATOM 833 N N . LEU A 1 102 ? -3.121 -17.335 -40.908 1.00 54.19 102 LEU A N 1
ATOM 834 C CA . LEU A 1 102 ? -3.207 -18.000 -42.198 1.00 54.19 102 LEU A CA 1
ATOM 835 C C . LEU A 1 102 ? -4.276 -17.284 -43.030 1.00 54.19 102 LEU A C 1
ATOM 837 O O . LEU A 1 102 ? -5.460 -17.442 -42.746 1.00 54.19 102 LEU A O 1
ATOM 841 N N . THR A 1 103 ? -3.847 -16.550 -44.053 1.00 51.19 103 THR A N 1
ATOM 842 C CA . THR A 1 103 ? -4.598 -16.318 -45.297 1.00 51.19 103 THR A CA 1
ATOM 843 C C . THR A 1 103 ? -3.617 -16.071 -46.423 1.00 51.19 103 THR A C 1
ATOM 845 O O . THR A 1 103 ? -2.764 -15.172 -46.241 1.00 51.19 103 THR A O 1
#

Sequence (103 aa):
MRILEVKEMWIHTHFITDCEKLPAEGMHRIESGIEPVLRKLGIVYGIHFREEPGERGIRIVLECIPFPEVLKEIRKHLEEIVKDIPVRPRPTEVRIAKENALT

Foldseek 3Di:
DAQPDWDDDDQKIKRWDLAQDAEPVNVVLLQVQLVVVCVVVVHPFHWDWDDDPPDSTIITITRGDDDPVSVVVSNVSSRVSCVPPDSYDDYDDDDDDPDPPDD

Secondary structure (DSSP, 8-state):
--EEEEEE-SS-EEEEES-S---HHHHHHHHHHHHHHHHHTT----EEEEE-TT-SSEEEEESS---HHHHHHHHHHHHHHHTTS-SSPPPP-----------

Mean predicted aligned error: 6.48 Å

pLDDT: mean 88.89, std 13.07, range [48.34, 98.31]

Nearest PDB structures (foldseek):
  6gyz-assembly1_B  TM=5.741E-01  e=3.597E-02  Staphylococcus aureus
  3i3w-assembly1_B  TM=6.373E-01  e=7.247E-02  Francisella tularensis subsp. tularensis
  7y8x-assembly1_F  TM=4.242E-01  e=9.964E-02  Bacillus thermotolerans
  7y8v-assembly1_F  TM=4.229E-01  e=1.767E-01  Bacillus thermotolerans
  4v7e-assembly1_CU  TM=3.098E-01  e=2.912E+00  Triticum aestivum

Solvent-accessible surface area (backbone atoms only — not comparable to full-atom values): 6117 Å² total; per-residue (Å²): 44,49,71,78,47,76,46,80,60,96,64,27,28,36,37,35,28,60,22,60,50,80,45,69,69,55,50,50,52,47,50,68,61,44,48,64,56,37,52,74,71,72,46,88,62,58,72,50,78,43,81,49,93,95,55,71,24,37,29,45,34,36,57,42,73,67,58,72,71,56,41,53,52,51,50,54,52,48,46,66,67,34,48,84,42,57,40,72,52,74,80,76,85,79,80,79,77,78,78,80,80,87,127